Protein AF-A0AAF0FZB6-F1 (afdb_monomer_lite)

Secondary structure (DSSP, 8-state):
---GGGSHHHHHHHHHHHHHHHHHHHHS-SHHHHHHHHHHHHHHHHHHHHHHTTTS-HHHHHHHHHHHHHHHHHHHHHHHHH-HHHHHHHHHHHHHHHHHHHHHHHHHHH-

Structure (mmCIF, N/CA/C/O backbone):
data_AF-A0AAF0FZB6-F1
#
_entry.id   AF-A0AAF0FZB6-F1
#
loop_
_atom_site.group_PDB
_atom_site.id
_atom_site.type_symbol
_atom_site.label_atom_id
_atom_site.label_alt_id
_atom_site.label_comp_id
_atom_site.label_asym_id
_atom_site.label_entity_id
_atom_site.label_seq_id
_atom_site.pdbx_PDB_ins_code
_atom_site.Cartn_x
_atom_site.Cartn_y
_atom_site.Cartn_z
_atom_site.occupancy
_atom_site.B_iso_or_equiv
_atom_site.auth_seq_id
_atom_site.auth_comp_id
_atom_site.auth_asym_id
_atom_site.auth_atom_id
_atom_site.pdbx_PDB_model_num
ATOM 1 N N . MET A 1 1 ? -24.945 -5.531 17.761 1.00 44.72 1 MET A N 1
ATOM 2 C CA . MET A 1 1 ? -24.268 -6.459 16.826 1.00 44.72 1 MET A CA 1
ATOM 3 C C . MET A 1 1 ? -22.876 -5.922 16.545 1.00 44.72 1 MET A C 1
ATOM 5 O O . MET A 1 1 ? -22.769 -4.791 16.084 1.00 44.72 1 MET A O 1
ATOM 9 N N . ALA A 1 2 ? -21.818 -6.669 16.866 1.00 51.91 2 ALA A N 1
ATOM 10 C CA . ALA A 1 2 ? -20.470 -6.294 16.445 1.00 51.91 2 ALA A CA 1
ATOM 11 C C . ALA A 1 2 ? -20.417 -6.399 14.915 1.00 51.91 2 ALA A C 1
ATOM 13 O O . ALA A 1 2 ? -20.556 -7.490 14.366 1.00 51.91 2 ALA A O 1
ATOM 14 N N . SER A 1 3 ? -20.323 -5.262 14.224 1.00 65.81 3 SER A N 1
ATOM 15 C CA . SER A 1 3 ? -20.233 -5.260 12.765 1.00 65.81 3 SER A CA 1
ATOM 16 C C . SER A 1 3 ? -18.942 -5.973 12.356 1.00 65.81 3 SER A C 1
ATOM 18 O O . SER A 1 3 ? -17.857 -5.632 12.828 1.00 65.81 3 SER A O 1
ATOM 20 N N . ILE A 1 4 ? -19.077 -6.990 11.500 1.00 64.31 4 ILE A N 1
ATOM 21 C CA . ILE A 1 4 ? -17.977 -7.832 10.996 1.00 64.31 4 ILE A CA 1
ATOM 22 C C . ILE A 1 4 ? -16.858 -6.973 10.390 1.00 64.31 4 ILE A C 1
ATOM 24 O O . ILE A 1 4 ? -15.686 -7.317 10.510 1.00 64.31 4 ILE A O 1
ATOM 28 N N . LEU A 1 5 ? -17.226 -5.815 9.836 1.00 66.19 5 LEU A N 1
ATOM 29 C CA . LEU A 1 5 ? -16.358 -4.795 9.244 1.00 66.19 5 LEU A CA 1
ATOM 30 C C . LEU A 1 5 ? -15.329 -4.202 10.227 1.00 66.19 5 LEU A C 1
ATOM 32 O O . LEU A 1 5 ? -14.336 -3.619 9.818 1.00 66.19 5 LEU A O 1
ATOM 36 N N . TYR A 1 6 ? -15.542 -4.369 11.531 1.00 69.94 6 TYR A N 1
ATOM 37 C CA . TYR A 1 6 ? -14.653 -3.887 12.591 1.00 69.94 6 TYR A CA 1
ATOM 38 C C . TYR A 1 6 ? -13.985 -5.035 13.358 1.00 69.94 6 TYR A C 1
ATOM 40 O O . TYR A 1 6 ? -13.447 -4.841 14.443 1.00 69.94 6 TYR A O 1
ATOM 48 N N . SER A 1 7 ? -14.007 -6.253 12.811 1.00 75.31 7 SER A N 1
ATOM 49 C CA . SER A 1 7 ? -13.282 -7.387 13.381 1.00 75.31 7 SER A CA 1
ATOM 50 C C . SER A 1 7 ? -11.805 -7.373 12.972 1.00 75.31 7 SER A C 1
ATOM 52 O O . SER A 1 7 ? -11.444 -6.962 11.869 1.00 75.31 7 SER A O 1
ATOM 54 N N . ARG A 1 8 ? -10.941 -7.920 13.837 1.00 70.25 8 ARG A N 1
ATOM 55 C CA . ARG A 1 8 ? -9.512 -8.128 13.544 1.00 70.25 8 ARG A CA 1
ATOM 56 C C . ARG A 1 8 ? -9.282 -9.075 12.354 1.00 70.25 8 ARG A C 1
ATOM 58 O O . ARG A 1 8 ? -8.260 -8.974 11.687 1.00 70.25 8 ARG A O 1
ATOM 65 N N . LYS A 1 9 ? -10.223 -9.986 12.065 1.00 75.94 9 LYS A N 1
ATOM 66 C CA . LYS A 1 9 ? -10.086 -11.005 11.004 1.00 75.94 9 LYS A CA 1
ATOM 67 C C . LYS A 1 9 ? -9.995 -10.384 9.590 1.00 75.94 9 LYS A C 1
ATOM 69 O O . LYS A 1 9 ? -9.009 -10.649 8.910 1.00 75.94 9 LYS A O 1
ATOM 74 N N . PRO A 1 10 ? -10.935 -9.523 9.152 1.00 80.00 10 PRO A N 1
ATOM 75 C CA . PRO A 1 10 ? -10.792 -8.756 7.911 1.00 80.00 10 PRO A CA 1
ATOM 76 C C . PRO A 1 10 ? -9.538 -7.882 7.828 1.00 80.00 10 PRO A C 1
ATOM 78 O O . PRO A 1 10 ? -8.945 -7.781 6.760 1.00 80.00 10 PRO A O 1
ATOM 81 N N . LEU A 1 11 ? -9.103 -7.275 8.939 1.00 75.50 11 LEU A N 1
ATOM 82 C CA . LEU A 1 11 ? -7.897 -6.442 8.956 1.00 75.50 11 LEU A CA 1
ATOM 83 C C . LEU A 1 11 ? -6.650 -7.256 8.570 1.00 75.50 11 LEU A C 1
ATOM 85 O O . LEU A 1 11 ? -5.835 -6.795 7.778 1.00 75.50 11 LEU A O 1
ATOM 89 N N . ILE A 1 12 ? -6.534 -8.493 9.066 1.00 74.94 12 ILE A N 1
ATOM 90 C CA . ILE A 1 12 ? -5.454 -9.418 8.680 1.00 74.94 12 ILE A CA 1
ATOM 91 C C . ILE A 1 12 ? -5.508 -9.723 7.176 1.00 74.94 12 ILE A C 1
ATOM 93 O O . ILE A 1 12 ? -4.479 -9.685 6.507 1.00 74.94 12 ILE A O 1
ATOM 97 N N . ILE A 1 13 ? -6.702 -9.977 6.629 1.00 82.38 13 ILE A N 1
ATOM 98 C CA . ILE A 1 13 ? -6.887 -10.226 5.189 1.00 82.38 13 ILE A CA 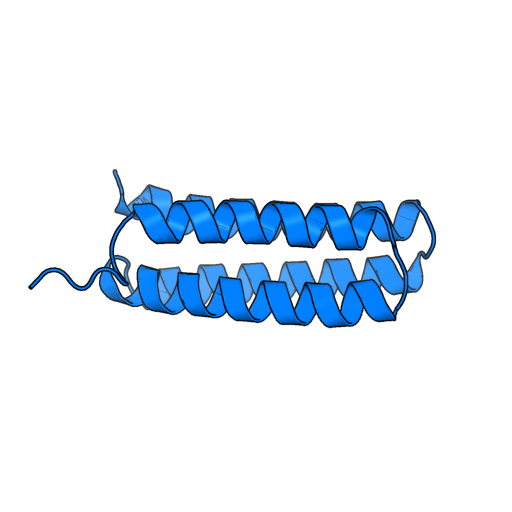1
ATOM 99 C C . ILE A 1 13 ? -6.442 -9.010 4.367 1.00 82.38 13 ILE A C 1
ATOM 101 O O . ILE A 1 13 ? -5.801 -9.165 3.331 1.00 82.38 13 ILE A O 1
ATOM 105 N N . VAL A 1 14 ? -6.724 -7.801 4.847 1.00 83.50 14 VAL A N 1
ATOM 10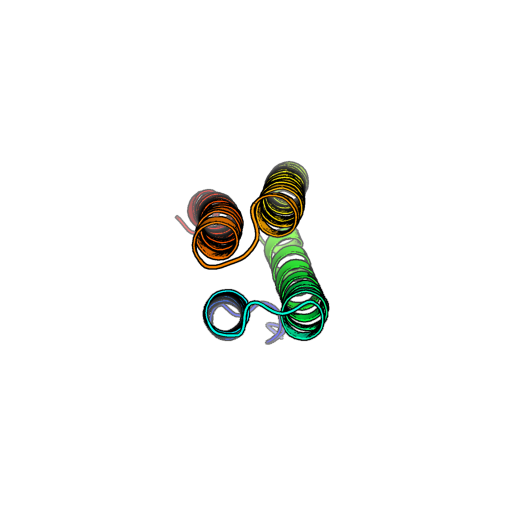6 C CA . VAL A 1 14 ? -6.341 -6.548 4.186 1.00 83.50 14 VAL A CA 1
ATOM 107 C C . VAL A 1 14 ? -4.825 -6.348 4.191 1.00 83.50 14 VAL A C 1
ATOM 109 O O . VAL A 1 14 ? -4.262 -5.971 3.164 1.00 83.50 14 VAL A O 1
ATOM 112 N N . PHE A 1 15 ? -4.141 -6.687 5.287 1.00 75.94 15 PHE A N 1
ATOM 113 C CA . PHE A 1 15 ? -2.675 -6.698 5.326 1.00 75.94 15 PHE A CA 1
ATOM 114 C C . PHE A 1 15 ? -2.066 -7.713 4.355 1.00 75.94 15 PHE A C 1
ATOM 116 O O . PHE A 1 15 ? -1.108 -7.393 3.654 1.00 75.94 15 PHE A O 1
ATOM 123 N N . ILE A 1 16 ? -2.640 -8.916 4.270 1.00 79.31 16 ILE A N 1
ATOM 124 C CA . ILE A 1 16 ? -2.211 -9.929 3.297 1.00 79.31 16 ILE A CA 1
ATOM 125 C C . ILE A 1 16 ? -2.429 -9.414 1.866 1.00 79.31 16 ILE A C 1
ATOM 127 O O . ILE A 1 16 ? -1.547 -9.552 1.022 1.00 79.31 16 ILE A O 1
ATOM 131 N N . GLY A 1 17 ? -3.564 -8.764 1.597 1.00 80.81 17 GLY A N 1
ATOM 132 C CA . GLY A 1 17 ? -3.858 -8.151 0.301 1.00 80.81 17 GLY A CA 1
ATOM 133 C C . GLY A 1 17 ? -2.854 -7.064 -0.089 1.00 80.81 17 GLY A C 1
ATOM 134 O O . GLY A 1 17 ? -2.402 -7.036 -1.232 1.00 80.81 17 GLY A O 1
ATOM 135 N N . LEU A 1 18 ? -2.447 -6.214 0.862 1.00 79.00 18 LEU A N 1
ATOM 136 C CA . LEU A 1 18 ? -1.416 -5.196 0.635 1.00 79.00 18 LEU A CA 1
ATOM 137 C C . LEU A 1 18 ? -0.069 -5.834 0.284 1.00 79.00 18 LEU A C 1
ATOM 139 O O . LEU A 1 18 ? 0.600 -5.372 -0.638 1.00 79.00 18 LEU A O 1
ATOM 143 N N . LEU A 1 19 ? 0.299 -6.926 0.962 1.00 76.06 19 LEU A N 1
ATOM 144 C CA . LEU A 1 19 ? 1.524 -7.671 0.674 1.00 76.06 19 LEU A CA 1
ATOM 145 C C . LEU A 1 19 ? 1.505 -8.278 -0.738 1.00 76.06 19 LEU A C 1
ATOM 147 O O . LEU A 1 19 ? 2.478 -8.147 -1.477 1.00 76.06 19 LEU A O 1
ATOM 151 N N . ILE A 1 20 ? 0.397 -8.918 -1.127 1.00 81.12 20 ILE A N 1
ATOM 152 C CA . ILE A 1 20 ? 0.238 -9.514 -2.463 1.00 81.12 20 ILE A CA 1
ATOM 153 C C . ILE A 1 20 ? 0.297 -8.429 -3.540 1.00 81.12 20 ILE A C 1
ATOM 155 O O . ILE A 1 20 ? 1.003 -8.591 -4.533 1.00 81.12 20 ILE A O 1
ATOM 159 N N . SER A 1 21 ? -0.398 -7.309 -3.325 1.00 81.00 21 SER A N 1
ATOM 160 C CA . SER A 1 21 ? -0.377 -6.151 -4.224 1.00 81.00 21 SER A CA 1
ATOM 161 C C . SER A 1 21 ? 1.050 -5.621 -4.413 1.00 81.00 21 SER A C 1
ATOM 163 O O . SER A 1 21 ? 1.513 -5.440 -5.539 1.00 81.00 21 SER A O 1
ATOM 165 N N . ALA A 1 22 ? 1.793 -5.463 -3.314 1.00 72.81 22 ALA A N 1
ATOM 166 C CA . ALA A 1 22 ? 3.185 -5.030 -3.338 1.00 72.81 22 ALA A CA 1
ATOM 167 C C . ALA A 1 22 ? 4.094 -6.007 -4.098 1.00 72.81 22 ALA A C 1
ATOM 169 O O . ALA A 1 22 ? 4.886 -5.587 -4.947 1.00 72.81 22 ALA A O 1
ATOM 170 N N . ALA A 1 23 ? 3.969 -7.308 -3.826 1.00 74.31 23 ALA A N 1
ATOM 171 C CA . ALA A 1 23 ? 4.745 -8.344 -4.499 1.00 74.31 23 ALA A CA 1
ATOM 172 C C . ALA A 1 23 ? 4.451 -8.379 -6.006 1.00 74.31 23 ALA A C 1
ATOM 174 O O . ALA A 1 23 ? 5.378 -8.441 -6.811 1.00 74.31 23 ALA A O 1
ATOM 175 N N . TYR A 1 24 ? 3.177 -8.263 -6.388 1.00 80.00 24 TYR A N 1
ATOM 176 C CA . TYR A 1 24 ? 2.747 -8.228 -7.783 1.00 80.00 24 TYR A CA 1
ATOM 177 C C . TYR A 1 24 ? 3.340 -7.030 -8.535 1.00 80.00 24 TYR A C 1
ATOM 179 O O . TYR A 1 24 ? 3.944 -7.209 -9.593 1.00 80.00 24 TYR A O 1
ATOM 187 N N . MET A 1 25 ? 3.241 -5.825 -7.963 1.00 75.31 25 MET A N 1
ATOM 188 C CA . MET A 1 25 ? 3.809 -4.612 -8.561 1.00 75.31 25 MET A CA 1
ATOM 189 C C . MET A 1 25 ? 5.325 -4.691 -8.705 1.00 75.31 25 MET A C 1
ATOM 191 O O . MET A 1 25 ? 5.865 -4.261 -9.717 1.00 75.31 25 MET A O 1
ATOM 195 N N . THR A 1 26 ? 6.005 -5.267 -7.713 1.00 73.69 26 THR A N 1
ATOM 196 C CA . THR A 1 26 ? 7.464 -5.431 -7.729 1.00 73.69 26 THR A CA 1
ATOM 197 C C . THR A 1 26 ? 7.899 -6.441 -8.795 1.00 73.69 26 THR A C 1
ATOM 199 O O . THR A 1 26 ? 8.883 -6.212 -9.491 1.00 73.69 26 THR A O 1
ATOM 202 N N . TYR A 1 27 ? 7.171 -7.552 -8.945 1.00 76.31 27 TYR A N 1
ATOM 203 C CA . TYR A 1 27 ? 7.539 -8.637 -9.856 1.00 76.31 27 TYR A CA 1
ATOM 204 C C . TYR A 1 27 ? 7.246 -8.309 -11.326 1.00 76.31 27 TYR A C 1
ATOM 206 O O . TYR A 1 27 ? 8.084 -8.544 -12.192 1.00 76.31 27 TYR A O 1
ATOM 214 N N . TYR A 1 28 ? 6.074 -7.740 -11.614 1.00 80.44 28 TYR A N 1
ATOM 215 C CA . TYR A 1 28 ? 5.622 -7.450 -12.979 1.00 80.44 28 TYR A CA 1
ATOM 216 C C . TYR A 1 28 ? 5.879 -6.003 -13.411 1.00 80.44 28 TYR A C 1
ATOM 218 O O . TYR A 1 28 ? 5.219 -5.566 -14.346 1.00 80.44 28 TYR A O 1
ATOM 226 N N . PHE A 1 29 ? 6.777 -5.275 -12.729 1.00 75.31 29 PHE A N 1
ATOM 227 C CA . PHE A 1 29 ? 7.046 -3.824 -12.787 1.00 75.31 29 PHE A CA 1
ATOM 228 C C . PHE A 1 29 ? 6.803 -3.158 -14.160 1.00 75.31 29 PHE A C 1
ATOM 230 O O . PHE A 1 29 ? 7.714 -2.861 -14.928 1.00 75.31 29 PHE A O 1
ATOM 237 N N . THR A 1 30 ? 5.530 -2.916 -14.456 1.00 81.44 30 THR A N 1
ATOM 238 C CA . THR A 1 30 ? 4.989 -2.360 -15.698 1.00 81.44 30 THR A CA 1
ATOM 239 C C . THR A 1 30 ? 4.017 -1.261 -15.315 1.00 81.44 30 THR A C 1
ATOM 241 O O . THR A 1 30 ? 3.448 -1.272 -14.221 1.00 81.44 30 THR A O 1
ATOM 244 N N . THR A 1 31 ? 3.793 -0.307 -16.214 1.00 75.94 31 THR A N 1
ATOM 245 C CA . THR A 1 31 ? 2.873 0.810 -15.964 1.00 75.94 31 THR A CA 1
ATOM 246 C C . THR A 1 31 ? 1.479 0.320 -15.565 1.00 75.94 31 THR A C 1
ATOM 248 O O . THR A 1 31 ? 0.880 0.859 -14.641 1.00 75.94 31 THR A O 1
ATOM 251 N N . GLU A 1 32 ? 0.994 -0.747 -16.202 1.00 81.62 32 GLU A N 1
ATOM 252 C CA . GLU A 1 32 ? -0.296 -1.362 -15.887 1.00 81.62 32 GLU A CA 1
ATOM 253 C C . GLU A 1 32 ? -0.323 -1.970 -14.474 1.00 81.62 32 GLU A C 1
ATOM 255 O O . GLU A 1 32 ? -1.234 -1.671 -13.699 1.0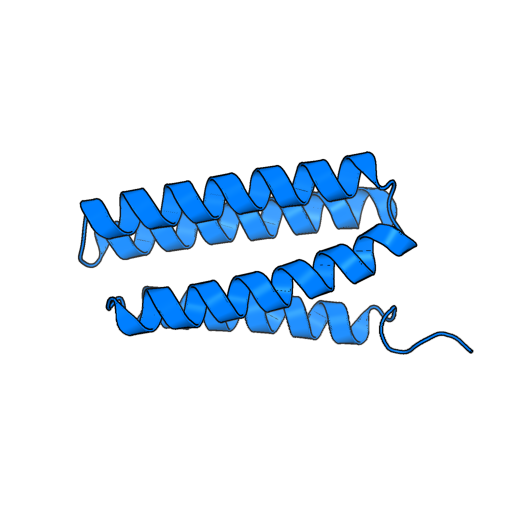0 81.62 32 GLU A O 1
ATOM 260 N N . ALA A 1 33 ? 0.698 -2.749 -14.097 1.00 81.75 33 ALA A N 1
ATOM 261 C CA . ALA A 1 33 ? 0.793 -3.322 -12.756 1.00 81.75 33 ALA A CA 1
ATOM 262 C C . ALA A 1 33 ? 0.872 -2.236 -11.673 1.00 81.75 33 ALA A C 1
ATOM 264 O O . ALA A 1 33 ? 0.208 -2.351 -10.644 1.00 81.75 33 ALA A O 1
ATOM 265 N N . ILE A 1 34 ? 1.630 -1.161 -11.921 1.00 77.12 34 ILE A N 1
ATOM 266 C CA . ILE A 1 34 ? 1.749 -0.019 -11.005 1.00 77.12 34 ILE A CA 1
ATOM 267 C C . ILE A 1 34 ? 0.393 0.672 -10.831 1.00 77.12 34 ILE A C 1
ATOM 269 O O . ILE A 1 34 ? 0.004 0.951 -9.699 1.00 77.12 34 ILE A O 1
ATOM 273 N N . ILE A 1 35 ? -0.352 0.923 -11.914 1.00 81.31 35 ILE A N 1
ATOM 274 C CA . ILE A 1 35 ? -1.670 1.571 -11.841 1.00 81.31 35 ILE A CA 1
ATOM 275 C C . ILE A 1 35 ? -2.640 0.706 -11.032 1.00 81.31 35 ILE A C 1
ATOM 277 O O . ILE A 1 35 ? -3.183 1.166 -10.026 1.00 81.31 35 ILE A O 1
ATOM 281 N N . TRP A 1 36 ? -2.833 -0.554 -11.427 1.00 80.88 36 TRP A N 1
ATOM 282 C CA . TRP A 1 36 ? -3.818 -1.427 -10.786 1.00 80.88 36 TRP A CA 1
ATOM 283 C C . TRP A 1 36 ? -3.442 -1.792 -9.352 1.00 80.88 36 TRP A C 1
ATOM 285 O O . TRP A 1 36 ? -4.307 -1.798 -8.475 1.00 80.88 36 TRP A O 1
ATOM 295 N N . GLY A 1 37 ? -2.161 -2.032 -9.076 1.00 81.00 37 GLY A N 1
ATOM 296 C CA . GLY A 1 37 ? -1.702 -2.302 -7.720 1.00 81.00 37 GLY A CA 1
ATOM 297 C C . GLY A 1 37 ? -1.741 -1.061 -6.820 1.00 81.00 37 GLY A C 1
ATOM 298 O O . GLY A 1 37 ? -2.043 -1.182 -5.630 1.00 81.00 37 GLY A O 1
ATOM 299 N N . THR A 1 38 ? -1.559 0.148 -7.366 1.00 77.94 38 THR A N 1
ATOM 300 C CA . THR A 1 38 ? -1.787 1.394 -6.614 1.00 77.94 38 THR A CA 1
ATOM 301 C C . THR A 1 38 ? -3.269 1.552 -6.281 1.00 77.94 38 THR A C 1
ATOM 303 O O . THR A 1 38 ? -3.603 1.805 -5.125 1.00 77.94 38 THR A O 1
ATOM 306 N N . VAL A 1 39 ? -4.172 1.328 -7.245 1.00 82.56 39 VAL A N 1
ATOM 307 C CA . VAL A 1 39 ? -5.629 1.367 -7.016 1.00 82.56 39 VAL A CA 1
ATOM 308 C C . VAL A 1 39 ? -6.042 0.359 -5.939 1.00 82.56 39 VAL A C 1
ATOM 310 O O . VAL A 1 39 ? -6.730 0.727 -4.987 1.00 82.56 39 VAL A O 1
ATOM 313 N N . ALA A 1 40 ? -5.574 -0.890 -6.033 1.00 84.00 40 ALA A N 1
ATOM 314 C CA . ALA A 1 40 ? -5.840 -1.917 -5.028 1.00 84.00 40 ALA A CA 1
ATOM 315 C C . ALA A 1 40 ? -5.319 -1.509 -3.641 1.00 84.00 40 ALA A C 1
ATOM 317 O O . ALA A 1 40 ? -6.032 -1.635 -2.645 1.00 84.00 40 ALA A O 1
ATOM 318 N N . SER A 1 41 ? -4.106 -0.956 -3.572 1.00 79.81 41 SER A N 1
ATOM 319 C CA . SER A 1 41 ? -3.516 -0.487 -2.315 1.00 79.81 41 SER A CA 1
ATOM 320 C C . SER A 1 41 ? -4.322 0.656 -1.697 1.00 79.81 41 SER A C 1
ATOM 322 O O . SER A 1 41 ? -4.582 0.627 -0.499 1.00 79.81 41 SER A O 1
ATOM 324 N N . VAL A 1 42 ? -4.803 1.617 -2.495 1.00 81.44 42 VAL A N 1
ATOM 325 C CA . VAL A 1 42 ? -5.673 2.707 -2.018 1.00 81.44 42 VAL A CA 1
ATOM 326 C C . VAL A 1 42 ? -6.977 2.166 -1.430 1.00 81.44 42 VAL A C 1
ATOM 328 O O . VAL A 1 42 ? -7.377 2.590 -0.349 1.00 81.44 42 VAL A O 1
ATOM 331 N N . VAL A 1 43 ? -7.625 1.199 -2.083 1.00 84.62 43 VAL A N 1
ATOM 332 C CA . VAL A 1 43 ? -8.860 0.581 -1.565 1.00 84.62 43 VAL A CA 1
ATOM 333 C C . VAL A 1 43 ? -8.615 -0.111 -0.220 1.00 84.62 43 VAL A C 1
ATOM 335 O O . VAL A 1 43 ? -9.390 0.056 0.724 1.00 84.62 43 VAL A O 1
ATOM 338 N N . LEU A 1 44 ? -7.510 -0.848 -0.100 1.00 84.38 44 LEU A N 1
ATOM 339 C CA . LEU A 1 44 ? -7.122 -1.520 1.141 1.00 84.38 44 LEU A CA 1
ATOM 340 C C . LEU A 1 44 ? -6.769 -0.516 2.254 1.00 84.38 44 LEU A C 1
ATOM 342 O O . LEU A 1 44 ? -7.124 -0.723 3.414 1.00 84.38 44 LEU A O 1
ATOM 346 N N . LEU A 1 45 ? -6.147 0.612 1.908 1.00 78.31 45 LEU A N 1
ATOM 347 C CA . LEU A 1 45 ? -5.865 1.713 2.834 1.00 78.31 45 LEU A CA 1
ATOM 348 C C . LEU A 1 45 ? -7.135 2.416 3.316 1.00 78.31 45 LEU A C 1
ATOM 350 O O . LEU A 1 45 ? -7.242 2.732 4.500 1.00 78.31 45 LEU A O 1
ATOM 354 N N . LEU A 1 46 ? -8.119 2.621 2.437 1.00 81.69 46 LEU A N 1
ATOM 355 C CA . LEU A 1 46 ? -9.424 3.172 2.812 1.00 81.69 46 LEU A CA 1
ATOM 356 C C . LEU A 1 46 ? -10.148 2.262 3.805 1.00 81.69 46 LEU A C 1
ATOM 358 O O . LEU A 1 46 ? -10.762 2.750 4.754 1.00 81.69 46 LEU A O 1
ATOM 362 N N . TYR A 1 47 ? -10.034 0.942 3.634 1.00 83.81 47 TYR A N 1
ATOM 363 C CA . TYR A 1 47 ? -10.546 -0.003 4.621 1.00 83.81 47 TYR A CA 1
ATOM 364 C C . TYR A 1 47 ? -9.844 0.158 5.975 1.00 83.81 47 TYR A C 1
ATOM 366 O O . TYR A 1 47 ? -10.506 0.230 7.011 1.00 83.81 47 TYR A O 1
ATOM 374 N N . ILE A 1 48 ? -8.509 0.239 5.979 1.00 78.31 48 ILE A N 1
ATOM 375 C CA . ILE A 1 48 ? -7.724 0.438 7.205 1.00 78.31 48 ILE A CA 1
ATOM 376 C C . ILE A 1 48 ? -8.140 1.733 7.900 1.00 78.31 48 ILE A C 1
ATOM 378 O O . ILE A 1 48 ? -8.347 1.714 9.107 1.00 78.31 48 ILE A O 1
ATOM 382 N N . TRP A 1 49 ? -8.342 2.823 7.159 1.00 75.44 49 TRP A N 1
ATOM 383 C CA . TRP A 1 49 ? -8.845 4.085 7.703 1.00 75.44 49 TRP A CA 1
ATOM 384 C C . TRP A 1 49 ? -10.233 3.956 8.335 1.00 75.44 49 TRP A C 1
ATOM 386 O O . TRP A 1 49 ? -10.470 4.414 9.456 1.00 75.44 49 TRP A O 1
ATOM 396 N N . ALA A 1 50 ? -11.160 3.301 7.633 1.00 78.19 50 ALA A N 1
ATOM 397 C CA . ALA A 1 50 ? -12.497 3.050 8.155 1.00 78.19 50 ALA A CA 1
ATOM 398 C C . ALA A 1 50 ? -12.436 2.213 9.444 1.00 78.19 50 ALA A C 1
ATOM 400 O O . ALA A 1 50 ? -13.184 2.475 10.384 1.00 78.19 50 ALA A O 1
ATOM 401 N N . TYR A 1 51 ? -11.513 1.252 9.525 1.00 78.00 51 TYR A N 1
ATOM 402 C CA . TYR A 1 51 ? -11.285 0.453 10.723 1.00 78.00 51 TYR A CA 1
ATOM 403 C C . TYR A 1 51 ? -10.656 1.270 11.863 1.00 78.00 51 TYR A C 1
ATOM 405 O O . TYR A 1 51 ? -11.151 1.221 12.991 1.00 78.00 51 TYR A O 1
ATOM 413 N N . THR A 1 52 ? -9.582 2.021 11.598 1.00 72.75 52 THR A N 1
ATOM 414 C CA . THR A 1 52 ? -8.841 2.778 12.619 1.00 72.75 52 THR A CA 1
ATOM 415 C C . THR A 1 52 ? -9.665 3.923 13.184 1.00 72.75 52 THR A C 1
ATOM 417 O O . THR A 1 52 ? -9.688 4.082 14.396 1.00 72.75 52 THR A O 1
ATOM 420 N N . SER A 1 53 ? -10.450 4.632 12.367 1.00 72.69 53 SER A N 1
ATOM 421 C CA . SER A 1 53 ? -11.318 5.733 12.828 1.00 72.69 53 SER A CA 1
ATOM 422 C C . SER A 1 53 ? -12.321 5.341 13.925 1.00 72.69 53 SER A C 1
ATOM 424 O O . SER A 1 53 ? -12.820 6.208 14.639 1.00 72.69 53 SER A O 1
ATOM 426 N N . LYS A 1 54 ? -12.610 4.042 14.082 1.00 73.88 54 LYS A N 1
ATOM 427 C CA . LYS A 1 54 ? -13.469 3.501 15.144 1.00 73.88 54 LYS A CA 1
ATOM 428 C C . LYS A 1 54 ? -12.742 3.055 16.413 1.00 73.88 54 LYS A C 1
ATOM 430 O O . LYS A 1 54 ? -13.411 2.857 17.424 1.00 73.88 54 LYS A O 1
ATOM 435 N N . HIS A 1 55 ? -11.431 2.836 16.357 1.00 69.88 55 HIS A N 1
ATOM 436 C CA . HIS A 1 55 ? -10.654 2.217 17.442 1.00 69.88 55 HIS A CA 1
ATOM 437 C C . HIS A 1 55 ? -9.460 3.061 17.898 1.00 69.88 55 HIS A C 1
ATOM 439 O O . HIS A 1 55 ? -8.851 2.756 18.916 1.00 69.88 55 HIS A O 1
ATOM 445 N N . VAL A 1 56 ? -9.112 4.088 17.131 1.00 69.75 56 VAL A N 1
ATOM 446 C CA . VAL A 1 56 ? -7.922 4.922 17.272 1.00 69.75 56 VAL A CA 1
ATOM 447 C C . VAL A 1 56 ? -8.363 6.379 17.214 1.00 69.75 56 VAL A C 1
ATOM 449 O O . VAL A 1 56 ? -9.307 6.711 16.492 1.00 69.75 56 VAL A O 1
ATOM 452 N N . ASP A 1 57 ? -7.659 7.263 17.921 1.00 71.31 57 ASP A N 1
ATOM 453 C CA . ASP A 1 57 ? -7.893 8.698 17.785 1.00 71.31 57 ASP A CA 1
ATOM 454 C C . ASP A 1 57 ? -7.779 9.133 16.319 1.00 71.31 57 ASP A C 1
ATOM 456 O O . ASP A 1 57 ? -6.829 8.803 15.597 1.00 71.31 57 ASP A O 1
ATOM 460 N N . LEU A 1 58 ? -8.767 9.910 15.870 1.00 66.94 58 LEU A N 1
ATOM 461 C CA . LEU A 1 58 ? -8.894 10.324 14.472 1.00 66.94 58 LEU A CA 1
ATOM 462 C C . LEU A 1 58 ? -7.625 11.041 13.979 1.00 66.94 58 LEU A C 1
ATOM 464 O O . LEU A 1 58 ? -7.187 10.836 12.849 1.00 66.94 58 LEU A O 1
ATOM 468 N N . ARG A 1 59 ? -7.003 11.845 14.851 1.00 70.38 59 ARG A N 1
ATOM 469 C CA . ARG A 1 59 ? -5.781 12.606 14.560 1.00 70.38 59 ARG A CA 1
ATOM 4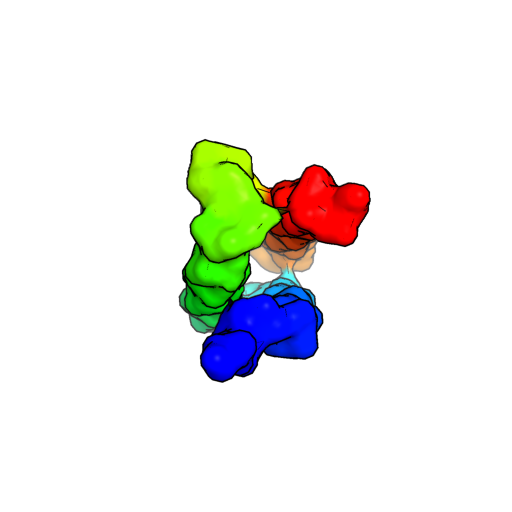70 C C . ARG A 1 59 ? -4.584 11.699 14.271 1.00 70.38 59 ARG A C 1
ATOM 472 O O . ARG A 1 59 ? -3.854 11.948 13.310 1.00 70.38 59 ARG A O 1
ATOM 479 N N . ASP A 1 60 ? -4.400 10.648 15.062 1.00 65.38 60 ASP A N 1
ATOM 480 C CA . ASP A 1 60 ? -3.297 9.697 14.890 1.00 65.38 60 ASP A CA 1
ATOM 481 C C . ASP A 1 60 ? -3.522 8.822 13.650 1.00 65.38 60 ASP A C 1
ATOM 483 O O . ASP A 1 60 ? -2.590 8.590 12.879 1.00 65.38 60 ASP A O 1
ATOM 487 N N . SER A 1 61 ? -4.775 8.433 13.394 1.00 67.25 61 SER A N 1
ATOM 488 C CA . SER A 1 61 ? -5.167 7.690 12.189 1.00 67.25 61 SER A CA 1
ATOM 489 C C . SER A 1 61 ? -4.902 8.482 10.908 1.00 67.25 61 SER A C 1
ATOM 491 O O . SER A 1 61 ? -4.300 7.966 9.968 1.00 67.25 61 SER A O 1
ATOM 493 N N . ILE A 1 62 ? -5.321 9.752 10.873 1.00 68.94 62 ILE A N 1
ATOM 494 C CA . ILE A 1 62 ? -5.098 10.640 9.726 1.00 68.94 62 ILE A CA 1
ATOM 495 C C . ILE A 1 62 ? -3.598 10.847 9.508 1.00 68.94 62 ILE A C 1
ATOM 497 O O . ILE A 1 62 ? -3.133 10.751 8.376 1.00 68.94 62 ILE A O 1
ATOM 501 N N . SER A 1 63 ? -2.828 11.066 10.577 1.00 69.62 63 SER A N 1
ATOM 502 C CA . SER A 1 63 ? -1.379 11.274 10.479 1.00 69.62 63 SER A CA 1
ATOM 503 C C . SER A 1 63 ? -0.671 10.054 9.878 1.00 69.62 63 SER A C 1
ATOM 505 O O . SER A 1 63 ? 0.163 10.209 8.988 1.00 69.62 63 SER A O 1
ATOM 507 N N . ALA A 1 64 ? -1.047 8.841 10.296 1.00 67.81 64 ALA A N 1
ATOM 508 C CA . ALA A 1 64 ? -0.494 7.601 9.756 1.00 67.81 64 ALA A CA 1
ATOM 509 C C . ALA A 1 64 ? -0.837 7.396 8.271 1.00 67.81 64 ALA A C 1
ATOM 511 O O . ALA A 1 64 ? 0.025 6.994 7.493 1.00 67.81 64 ALA A O 1
ATOM 512 N N . ILE A 1 65 ? -2.066 7.720 7.859 1.00 70.25 65 ILE A N 1
ATOM 513 C CA . ILE A 1 65 ? -2.509 7.612 6.459 1.00 70.25 65 ILE A CA 1
ATOM 514 C C . ILE A 1 65 ? -1.834 8.651 5.572 1.00 70.25 65 ILE A C 1
ATOM 516 O O . ILE A 1 65 ? -1.433 8.333 4.454 1.00 70.25 65 ILE A O 1
ATOM 520 N N . VAL A 1 66 ? -1.691 9.887 6.053 1.00 73.00 66 VAL A N 1
ATOM 521 C CA . VAL A 1 66 ? -0.991 10.950 5.323 1.00 73.00 66 VAL A CA 1
ATOM 522 C C . VAL A 1 66 ? 0.471 10.561 5.127 1.00 73.00 66 VAL A C 1
ATOM 524 O O . VAL A 1 66 ? 0.966 10.616 4.003 1.00 73.00 66 VAL A O 1
ATOM 527 N N . LEU A 1 67 ? 1.139 10.087 6.183 1.00 71.12 67 LEU A N 1
ATOM 528 C CA . LEU A 1 67 ? 2.519 9.616 6.097 1.00 71.12 67 LEU A CA 1
ATOM 529 C C . LEU A 1 67 ? 2.642 8.445 5.107 1.00 71.12 67 LEU A C 1
ATOM 531 O O . LEU A 1 67 ? 3.482 8.477 4.212 1.00 71.12 67 LEU A O 1
ATOM 535 N N . ALA A 1 68 ? 1.754 7.454 5.214 1.00 69.00 68 ALA A N 1
ATOM 536 C CA . ALA A 1 68 ? 1.681 6.316 4.303 1.00 69.00 68 ALA A CA 1
ATOM 537 C C . ALA A 1 68 ? 1.509 6.758 2.840 1.00 69.00 68 ALA A C 1
ATOM 539 O O . ALA A 1 68 ? 2.255 6.318 1.969 1.00 69.00 68 ALA A O 1
ATOM 540 N N . SER A 1 69 ? 0.577 7.672 2.574 1.00 67.94 69 SER A N 1
ATOM 541 C CA . SER A 1 69 ? 0.300 8.188 1.230 1.00 67.94 69 SER A CA 1
ATOM 542 C C . SER A 1 69 ? 1.510 8.915 0.641 1.00 67.94 69 SER A C 1
ATOM 544 O O . SER A 1 69 ? 1.839 8.705 -0.523 1.00 67.94 69 SER A O 1
ATOM 546 N N . ILE A 1 70 ? 2.218 9.715 1.449 1.00 74.94 70 ILE A N 1
ATOM 547 C CA . ILE A 1 70 ? 3.452 10.397 1.033 1.00 74.94 70 ILE A CA 1
ATOM 548 C C . ILE A 1 70 ? 4.522 9.377 0.627 1.00 74.94 70 ILE A C 1
ATOM 550 O O . ILE A 1 70 ? 5.105 9.504 -0.447 1.00 74.94 70 ILE A O 1
ATOM 554 N N . PHE A 1 71 ? 4.758 8.343 1.438 1.00 70.75 71 PHE A N 1
ATOM 555 C CA . PHE A 1 71 ? 5.754 7.314 1.122 1.00 70.75 71 PHE A CA 1
ATOM 556 C C . PHE A 1 71 ? 5.382 6.474 -0.105 1.00 70.75 71 PHE A C 1
ATOM 558 O O . PHE A 1 71 ? 6.269 6.117 -0.880 1.00 70.75 71 PHE A O 1
ATOM 565 N N . LEU A 1 72 ? 4.091 6.211 -0.327 1.00 71.94 72 LEU A N 1
ATOM 566 C CA . LEU A 1 72 ? 3.601 5.517 -1.521 1.00 71.94 72 LEU A CA 1
ATOM 567 C C . LEU A 1 72 ? 3.837 6.367 -2.780 1.00 71.94 72 LEU A C 1
ATOM 569 O O . LEU A 1 72 ? 4.345 5.862 -3.778 1.00 71.94 72 LEU A O 1
ATOM 573 N N . VAL A 1 73 ? 3.551 7.673 -2.717 1.00 72.56 73 VAL A N 1
ATOM 574 C CA . VAL A 1 73 ? 3.797 8.609 -3.828 1.00 72.56 73 VAL A CA 1
ATOM 575 C C . VAL A 1 73 ? 5.291 8.762 -4.102 1.00 72.56 73 VAL A C 1
ATOM 577 O O . VAL A 1 73 ? 5.704 8.654 -5.251 1.00 72.56 73 VAL A O 1
ATOM 580 N N . ILE A 1 74 ? 6.116 8.965 -3.072 1.00 74.38 74 ILE A N 1
ATOM 581 C CA . ILE A 1 74 ? 7.571 9.101 -3.228 1.00 74.38 74 ILE A CA 1
ATOM 582 C C . ILE A 1 74 ? 8.173 7.809 -3.794 1.00 74.38 74 ILE A C 1
ATOM 584 O O . ILE A 1 74 ? 8.931 7.867 -4.760 1.00 74.38 74 ILE A O 1
ATOM 588 N N . GLY A 1 75 ? 7.800 6.645 -3.250 1.00 69.88 75 GLY A N 1
ATOM 589 C CA . GLY A 1 75 ? 8.228 5.342 -3.765 1.00 69.88 75 GLY A CA 1
ATOM 590 C C . GLY A 1 75 ? 7.774 5.110 -5.208 1.00 69.88 75 GLY A C 1
ATOM 591 O O . GLY A 1 75 ? 8.553 4.625 -6.023 1.00 69.88 75 GLY A O 1
ATOM 592 N N . GLY A 1 76 ? 6.550 5.531 -5.547 1.00 67.31 76 GLY A N 1
ATOM 593 C CA . GLY A 1 76 ? 5.994 5.565 -6.904 1.00 67.31 76 GLY A CA 1
ATOM 594 C C . GLY A 1 76 ? 6.828 6.390 -7.872 1.00 67.31 76 GLY A C 1
ATOM 595 O O . GLY A 1 76 ? 7.282 5.883 -8.893 1.00 67.31 76 GLY A O 1
ATOM 596 N N . VAL A 1 77 ? 7.059 7.657 -7.536 1.00 74.19 77 VAL A N 1
ATOM 597 C CA . VAL A 1 77 ? 7.787 8.610 -8.380 1.00 74.19 77 VAL A CA 1
ATOM 598 C C . VAL A 1 77 ? 9.232 8.163 -8.583 1.00 74.19 77 VAL A C 1
ATOM 600 O O . VAL A 1 77 ? 9.691 8.088 -9.720 1.00 74.19 77 VAL A O 1
ATOM 603 N N . ILE A 1 78 ? 9.937 7.803 -7.507 1.00 73.94 78 ILE A N 1
ATOM 604 C CA . ILE A 1 78 ? 11.316 7.307 -7.595 1.00 73.94 78 ILE A CA 1
ATOM 605 C C . ILE A 1 78 ? 11.362 5.999 -8.394 1.00 73.94 78 ILE A C 1
ATOM 607 O O . ILE A 1 78 ? 12.237 5.828 -9.243 1.00 73.94 78 ILE A O 1
ATOM 611 N N . GLY A 1 79 ? 10.397 5.102 -8.172 1.00 68.56 79 GLY A N 1
ATOM 612 C CA . GLY A 1 79 ? 10.297 3.835 -8.885 1.00 68.56 79 GLY A CA 1
ATOM 613 C C . GLY A 1 79 ? 10.118 4.007 -10.394 1.00 68.56 79 GLY A C 1
ATOM 614 O O . GLY A 1 79 ? 10.794 3.344 -11.181 1.00 68.56 79 GLY A O 1
ATOM 615 N N . VAL A 1 80 ? 9.262 4.945 -10.805 1.00 70.75 80 VAL A N 1
ATOM 616 C CA . VAL A 1 80 ? 9.041 5.281 -12.218 1.00 70.75 80 VAL A CA 1
ATOM 617 C C . VAL A 1 80 ? 10.282 5.923 -12.844 1.00 70.75 80 VAL A C 1
ATOM 619 O O . VAL A 1 80 ? 10.627 5.569 -13.971 1.00 70.75 80 VAL A O 1
ATOM 622 N N . ILE A 1 81 ? 10.965 6.823 -12.123 1.00 76.81 81 ILE A N 1
ATOM 623 C CA . ILE A 1 81 ? 12.159 7.535 -12.614 1.00 76.81 81 ILE A CA 1
ATOM 624 C C . ILE A 1 81 ? 13.341 6.584 -12.816 1.00 76.81 81 ILE A C 1
ATOM 626 O O . ILE A 1 81 ? 14.014 6.657 -13.841 1.00 76.81 81 ILE A O 1
ATOM 630 N N . LEU A 1 82 ? 13.620 5.714 -11.841 1.00 77.88 82 LEU A N 1
ATOM 631 C CA . LEU A 1 82 ? 14.795 4.839 -11.884 1.00 77.88 82 LEU A CA 1
ATOM 632 C C . LEU A 1 82 ? 14.610 3.650 -12.832 1.00 77.88 82 LEU A C 1
ATOM 634 O O . LEU A 1 82 ? 15.593 3.177 -13.395 1.00 77.88 82 LEU A O 1
ATOM 638 N N . HIS A 1 83 ? 13.362 3.218 -13.039 1.00 68.50 83 HIS A N 1
ATOM 639 C CA . HIS A 1 83 ? 12.977 2.108 -13.911 1.00 68.50 83 HIS A CA 1
ATOM 640 C C . HIS A 1 83 ? 13.668 0.764 -13.577 1.00 68.50 83 HIS A C 1
ATOM 642 O O . HIS A 1 83 ? 14.590 0.667 -12.761 1.00 68.50 83 HIS A O 1
ATOM 648 N N . GLY A 1 84 ? 13.184 -0.322 -14.185 1.00 66.75 84 GLY A N 1
ATOM 649 C CA . GLY A 1 84 ? 13.762 -1.658 -14.012 1.00 66.75 84 GLY A CA 1
ATOM 650 C C . GLY A 1 84 ? 13.787 -2.151 -12.557 1.00 66.75 84 GLY A C 1
ATOM 651 O O . GLY A 1 84 ? 12.970 -1.762 -11.722 1.00 66.75 84 GLY A O 1
ATOM 652 N N . SER A 1 85 ? 14.742 -3.026 -12.244 1.00 70.69 85 SER A N 1
ATOM 653 C CA . SER A 1 85 ? 14.860 -3.672 -10.928 1.00 70.69 85 SER A CA 1
ATOM 654 C C . SER A 1 85 ? 15.135 -2.691 -9.785 1.00 70.69 85 SER A C 1
ATOM 656 O O . SER A 1 85 ? 14.688 -2.917 -8.664 1.00 70.69 85 SER A O 1
ATOM 658 N N . ILE A 1 86 ? 15.826 -1.583 -10.055 1.00 71.38 86 ILE A N 1
ATOM 659 C CA . ILE A 1 86 ? 16.129 -0.554 -9.051 1.00 71.38 86 ILE A CA 1
ATOM 660 C C . ILE A 1 86 ? 14.866 0.246 -8.718 1.00 71.38 86 ILE A C 1
ATOM 662 O O . ILE A 1 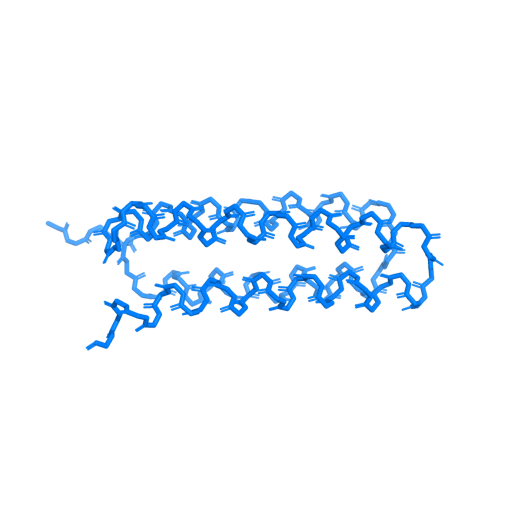86 ? 14.574 0.468 -7.543 1.00 71.38 86 ILE A O 1
ATOM 666 N N . GLY A 1 87 ? 14.081 0.622 -9.732 1.00 67.69 87 GLY A N 1
ATOM 667 C CA . GLY A 1 87 ? 12.794 1.283 -9.526 1.00 67.69 87 GLY A CA 1
ATOM 668 C C . GLY A 1 87 ? 11.822 0.433 -8.702 1.00 67.69 87 GLY A C 1
ATOM 669 O O . GLY A 1 87 ? 11.184 0.941 -7.777 1.00 67.69 87 GLY A O 1
ATOM 670 N N . ALA A 1 88 ? 11.787 -0.877 -8.967 1.00 67.31 88 ALA A N 1
ATOM 671 C CA . ALA A 1 88 ? 10.990 -1.829 -8.201 1.00 67.31 88 ALA A CA 1
ATOM 672 C C . ALA A 1 88 ? 11.360 -1.829 -6.712 1.00 67.31 88 ALA A C 1
ATOM 674 O O . ALA A 1 88 ? 10.475 -1.712 -5.872 1.00 67.31 88 ALA A O 1
ATOM 675 N N . VAL A 1 89 ? 12.655 -1.844 -6.377 1.00 70.31 89 VAL A N 1
ATOM 676 C CA . VAL A 1 89 ? 13.134 -1.828 -4.983 1.00 70.31 89 VAL A CA 1
ATOM 677 C C . VAL A 1 89 ? 12.692 -0.569 -4.233 1.00 70.31 89 VAL A C 1
ATOM 679 O O . VAL A 1 89 ? 12.209 -0.666 -3.105 1.00 70.31 89 VAL A O 1
ATOM 682 N N . PHE A 1 90 ? 12.815 0.612 -4.843 1.00 69.38 90 PHE A N 1
ATOM 683 C CA . PHE A 1 90 ? 12.386 1.864 -4.205 1.00 69.38 90 PHE A CA 1
ATOM 684 C C . PHE A 1 90 ? 10.870 1.930 -4.003 1.00 69.38 90 PHE A C 1
ATOM 686 O O . PHE A 1 90 ? 10.402 2.438 -2.981 1.00 69.38 90 PHE A O 1
ATOM 693 N N . TYR A 1 91 ? 10.108 1.355 -4.932 1.00 69.62 91 TYR A N 1
ATOM 694 C CA . TYR A 1 91 ? 8.667 1.215 -4.791 1.00 69.62 91 TYR A CA 1
ATOM 695 C C . TYR A 1 91 ? 8.295 0.271 -3.636 1.00 69.62 91 TYR A C 1
ATOM 697 O O . TYR A 1 91 ? 7.482 0.620 -2.776 1.00 69.62 91 TYR A O 1
ATOM 705 N N . THR A 1 92 ? 8.948 -0.895 -3.553 1.00 68.50 92 THR A N 1
ATOM 706 C CA . THR A 1 92 ? 8.744 -1.860 -2.464 1.00 68.50 92 THR A CA 1
ATOM 707 C C . THR A 1 92 ? 9.108 -1.262 -1.106 1.00 68.50 92 THR A C 1
ATOM 709 O O . THR A 1 92 ? 8.383 -1.471 -0.136 1.00 68.50 92 THR A O 1
ATOM 712 N N . LEU A 1 93 ? 10.192 -0.481 -1.022 1.00 67.88 93 LEU A N 1
ATOM 713 C CA . LEU A 1 93 ? 10.591 0.215 0.205 1.00 67.88 93 LEU A CA 1
ATOM 714 C C . LEU A 1 93 ? 9.545 1.245 0.650 1.00 67.88 93 LEU A C 1
ATOM 716 O O . LEU A 1 93 ? 9.212 1.289 1.833 1.00 67.88 93 LEU A O 1
ATOM 720 N N . GLY A 1 94 ? 8.973 2.020 -0.279 1.00 69.56 94 GLY A N 1
ATOM 721 C CA . GLY A 1 94 ? 7.877 2.948 0.027 1.00 69.56 94 GLY A CA 1
ATOM 722 C C . GLY A 1 94 ? 6.647 2.237 0.600 1.00 69.56 94 GLY A C 1
ATOM 723 O O . GLY A 1 94 ? 6.081 2.674 1.604 1.00 69.56 94 GLY A O 1
ATOM 724 N N . LEU A 1 95 ? 6.282 1.087 0.028 1.00 66.75 95 LEU A N 1
ATOM 725 C CA . LEU A 1 95 ? 5.191 0.244 0.530 1.00 66.75 95 LEU A CA 1
ATOM 726 C C . LEU A 1 95 ? 5.498 -0.410 1.886 1.00 66.75 95 LEU A C 1
ATOM 728 O O . LEU A 1 95 ? 4.603 -0.555 2.721 1.00 66.75 95 LEU A O 1
ATOM 732 N N . LEU A 1 96 ? 6.753 -0.780 2.139 1.00 66.81 96 LEU A N 1
ATOM 733 C CA . LEU A 1 96 ? 7.202 -1.313 3.427 1.00 66.81 96 LEU A CA 1
ATOM 734 C C . LEU A 1 96 ? 7.087 -0.264 4.535 1.00 66.81 96 LEU A C 1
ATOM 736 O O . LEU A 1 96 ? 6.541 -0.553 5.599 1.00 66.81 96 LEU A O 1
ATOM 740 N N . VAL A 1 97 ? 7.534 0.966 4.271 1.00 69.06 97 VAL A N 1
ATOM 741 C CA . VAL A 1 97 ? 7.404 2.086 5.215 1.00 69.06 97 VAL A CA 1
ATOM 742 C C . VAL A 1 97 ? 5.932 2.400 5.486 1.00 69.06 97 VAL A C 1
ATOM 744 O O . VAL A 1 97 ? 5.545 2.589 6.639 1.00 69.06 97 VAL A O 1
ATOM 747 N N . LEU A 1 98 ? 5.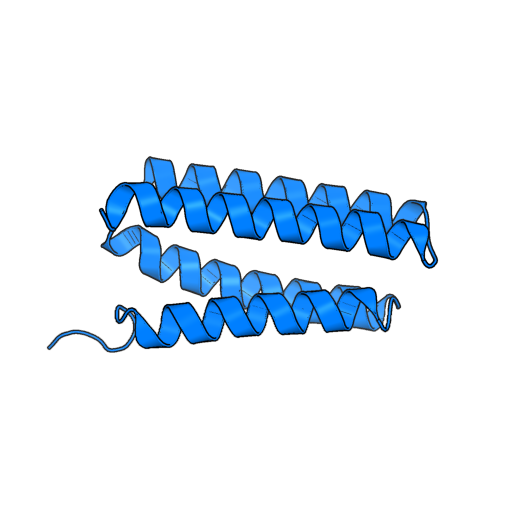092 2.370 4.450 1.00 69.44 98 LEU A N 1
ATOM 748 C CA . LEU A 1 98 ? 3.641 2.482 4.583 1.00 69.44 98 LEU A CA 1
ATOM 749 C C . LEU A 1 98 ? 3.059 1.394 5.495 1.00 69.44 98 LEU A C 1
ATOM 751 O O . LEU A 1 98 ? 2.279 1.692 6.400 1.00 69.44 98 LEU A O 1
ATOM 755 N N . SER A 1 99 ? 3.474 0.144 5.296 1.00 65.38 99 SER A N 1
ATOM 756 C CA . SER A 1 99 ? 3.001 -0.996 6.086 1.00 65.38 99 SER A CA 1
ATOM 757 C C . SER A 1 99 ? 3.402 -0.847 7.556 1.00 65.38 99 SER A C 1
ATOM 759 O O . SER A 1 99 ? 2.575 -1.034 8.446 1.00 65.38 99 SER A O 1
ATOM 761 N N . LEU A 1 100 ? 4.646 -0.432 7.815 1.00 65.62 100 LEU A N 1
ATOM 762 C CA . LEU A 1 100 ? 5.160 -0.174 9.161 1.00 65.62 100 LEU A CA 1
ATOM 763 C C . LEU A 1 100 ? 4.441 0.991 9.848 1.00 65.62 100 LEU A C 1
ATOM 765 O O . LEU A 1 100 ? 4.106 0.876 11.024 1.00 65.62 100 LEU A O 1
ATOM 769 N N . GLY A 1 101 ? 4.159 2.083 9.132 1.00 65.00 101 GLY A N 1
ATOM 770 C CA . GLY A 1 101 ? 3.431 3.231 9.680 1.00 65.00 101 GLY A CA 1
ATOM 771 C C . GLY A 1 101 ? 2.011 2.869 10.119 1.00 65.00 101 GLY A C 1
ATOM 772 O O . GLY A 1 101 ? 1.559 3.272 11.192 1.00 65.00 101 GLY A O 1
ATOM 773 N N . ILE A 1 102 ? 1.330 2.040 9.327 1.00 66.50 102 ILE A N 1
ATOM 774 C CA . ILE A 1 102 ? -0.006 1.532 9.650 1.00 66.50 102 ILE A CA 1
ATOM 775 C C . ILE A 1 102 ? 0.043 0.579 10.845 1.00 66.50 102 ILE A C 1
ATOM 777 O O . ILE A 1 102 ? -0.765 0.709 11.763 1.00 66.50 102 ILE A O 1
ATOM 781 N N . VAL A 1 103 ? 0.994 -0.361 10.855 1.00 66.25 103 VAL A N 1
ATOM 782 C CA . VAL A 1 103 ? 1.171 -1.294 11.975 1.00 66.25 103 VAL A CA 1
ATOM 783 C C . VAL A 1 103 ? 1.468 -0.532 13.261 1.00 66.25 103 VAL A C 1
ATOM 785 O O . VAL A 1 103 ? 0.814 -0.807 14.257 1.00 66.25 103 VAL A O 1
ATOM 788 N N . TYR A 1 104 ? 2.369 0.455 13.235 1.00 65.31 104 TYR A N 1
ATOM 789 C CA . TYR A 1 104 ? 2.690 1.309 14.383 1.00 65.31 104 TYR A CA 1
ATOM 790 C C . TYR A 1 104 ? 1.465 2.069 14.911 1.00 65.31 104 TYR A C 1
ATOM 792 O O . TYR A 1 104 ? 1.214 2.107 16.116 1.00 65.31 104 TYR A O 1
ATOM 800 N N . SER A 1 105 ? 0.669 2.644 14.005 1.00 61.34 105 SER A N 1
ATOM 801 C CA . SER A 1 105 ? -0.567 3.343 14.365 1.00 61.34 105 SER A CA 1
ATOM 802 C C . SER A 1 105 ? -1.598 2.406 14.994 1.00 61.34 105 SER A C 1
ATOM 804 O O . SER A 1 105 ? -2.309 2.811 15.903 1.00 61.34 105 SER A O 1
ATOM 806 N N . LEU A 1 106 ? -1.657 1.144 14.568 1.00 62.72 106 LEU A N 1
ATOM 807 C CA . LEU A 1 106 ? -2.570 0.150 15.129 1.00 62.72 106 LEU A CA 1
ATOM 808 C C . LEU A 1 106 ? -2.068 -0.455 16.446 1.00 62.72 106 LEU A C 1
ATOM 810 O O . LEU A 1 106 ? -2.872 -0.678 17.348 1.00 62.72 106 LEU A O 1
ATOM 814 N N . THR A 1 107 ? -0.767 -0.725 16.592 1.00 60.41 107 THR A N 1
ATOM 815 C CA . THR A 1 107 ? -0.203 -1.327 17.814 1.00 60.41 107 THR A CA 1
ATOM 816 C C . THR A 1 107 ? -0.234 -0.385 19.003 1.00 60.41 107 THR A C 1
ATOM 818 O O . THR A 1 107 ? -0.459 -0.862 20.110 1.00 60.41 107 THR A O 1
ATOM 821 N N . LYS A 1 108 ? -0.106 0.933 18.793 1.00 55.06 108 LYS A N 1
ATOM 822 C CA . LYS A 1 108 ? -0.259 1.939 19.861 1.00 55.06 108 LYS A CA 1
ATOM 823 C C . LYS A 1 108 ? -1.638 1.897 20.550 1.00 55.06 108 LYS A C 1
ATOM 825 O O . LYS A 1 108 ? -1.758 2.392 21.661 1.00 55.06 108 LYS A O 1
ATOM 830 N N . TYR A 1 109 ? -2.655 1.321 19.904 1.00 49.12 109 TYR A N 1
ATOM 831 C CA . TYR A 1 109 ? -4.042 1.303 20.391 1.00 49.12 109 TYR A CA 1
ATOM 832 C C . TYR A 1 109 ? -4.619 -0.111 20.586 1.00 49.12 109 TYR A C 1
ATOM 834 O O . TYR A 1 109 ? -5.750 -0.261 21.045 1.00 49.12 109 TYR A O 1
ATOM 842 N N . LEU A 1 110 ? -3.878 -1.159 20.207 1.00 48.00 110 LEU A N 1
ATOM 843 C CA . LEU A 1 110 ? -4.263 -2.562 20.415 1.00 48.00 110 LEU A CA 1
ATOM 844 C C . LEU A 1 110 ? -3.635 -3.189 21.674 1.00 48.00 110 LEU A C 1
ATOM 846 O O . LEU A 1 110 ? -4.083 -4.271 22.064 1.00 48.00 110 LEU A O 1
ATOM 850 N N . LEU A 1 111 ? -2.628 -2.535 22.264 1.00 43.81 111 LEU A N 1
ATOM 851 C CA . LEU A 1 111 ? -1.977 -2.855 23.543 1.00 43.81 111 LEU A CA 1
ATOM 852 C C . LEU A 1 111 ? -2.360 -1.808 24.590 1.00 43.81 111 LEU A C 1
ATOM 854 O O . LEU A 1 111 ? -2.552 -2.219 25.753 1.00 43.81 111 LEU A O 1
#

Foldseek 3Di:
DPPPLQDPPVLVVLLVQLVVLLVQCLPVVDPVSLVVSVVSNVVSLVSLLVNCVVQAPNVLSVVLSVQLVVLQVQLQVQLVVVDDNVSSVSNSVSSVVSSVSSVVRVVVRVD

Sequence (111 aa):
MASILYSRKPLIIVFIGLLISAAYMTYYFTTEAIIWGTVASVVLLLYIWAYTSKHVDLRDSISAIVLASIFLVIGGVIGVILHGSIGAVFYTLGLLVLSLGIVYSLTKYLL

pLDDT: mean 71.96, std 8.04, range [43.81, 84.62]

Radius of gyration: 14.35 Å; chains: 1; bounding box: 40×24×40 Å